Protein AF-A0A3M1ZH81-F1 (afdb_monomer)

Solvent-accessible surface area (backbone atoms only — not comparable to full-atom values): 7418 Å² total; per-residue (Å²): 138,77,89,79,90,88,78,87,80,72,92,68,81,81,67,82,82,74,81,78,88,64,97,73,86,84,63,85,96,49,93,71,56,73,59,58,58,52,52,49,51,51,49,52,55,47,52,53,44,53,57,49,54,78,46,16,82,82,48,45,71,61,28,56,53,52,49,52,51,52,54,51,49,49,53,49,49,42,48,52,63,72,33,48,66,82,80,52,68,72,67,56,58,52,66,55,46,51,61,50,50,51,52,52,52,52,51,53,47,59,72,66,47,76,82,85,123

Secondary structure (DSSP, 8-state):
--------------------------SSSS---HHHHHHHHHHHHHHHHHHHHHTHHHHTHHHHHHHHHHHHHHHHHIIIIIS-TTTS-THHHHHHHHHHHHHHHHHHHHHHS----

Radius of gyration: 27.77 Å; Cα contacts (8 Å, |Δi|>4): 42; chains: 1; bounding box: 83×19×86 Å

Mean predicted aligned error: 15.86 Å

pLDDT: mean 70.63, std 16.67, range [42.88, 93.69]

Structure (mmCIF, N/CA/C/O backbone):
data_AF-A0A3M1ZH81-F1
#
_entry.id   AF-A0A3M1ZH81-F1
#
loop_
_atom_site.group_PDB
_atom_site.id
_atom_site.type_symbol
_atom_site.label_atom_id
_atom_site.label_alt_id
_atom_site.label_comp_id
_atom_site.label_asym_id
_atom_site.label_entity_id
_atom_site.label_seq_id
_atom_site.pdbx_PDB_ins_code
_atom_site.Cartn_x
_atom_site.Cartn_y
_atom_site.Cartn_z
_atom_site.occupancy
_atom_site.B_iso_or_equiv
_atom_site.auth_seq_id
_atom_site.auth_comp_id
_atom_site.auth_asym_id
_atom_site.auth_atom_id
_atom_site.pdbx_PDB_model_num
ATOM 1 N N . MET A 1 1 ? -49.753 1.059 63.700 1.00 51.84 1 MET A N 1
ATOM 2 C CA . MET A 1 1 ? -50.471 -0.142 63.224 1.00 51.84 1 MET A CA 1
ATOM 3 C C . MET A 1 1 ? -51.775 0.376 62.648 1.00 51.84 1 MET A C 1
ATOM 5 O O . MET A 1 1 ? -52.641 0.741 63.420 1.00 51.84 1 MET A O 1
ATOM 9 N N . THR A 1 2 ? -51.875 0.691 61.367 1.00 43.56 2 THR A N 1
ATOM 10 C CA . THR A 1 2 ? -51.730 -0.228 60.233 1.00 43.56 2 THR A CA 1
ATOM 11 C C . THR A 1 2 ? -51.242 0.532 59.000 1.00 43.56 2 THR A C 1
ATOM 13 O O . THR A 1 2 ? -51.972 1.328 58.415 1.00 43.56 2 THR A O 1
ATOM 16 N N . GLU A 1 3 ? -49.992 0.277 58.626 1.00 53.97 3 GLU A N 1
ATOM 17 C CA . GLU A 1 3 ? -49.645 0.151 57.213 1.00 53.97 3 GLU A CA 1
ATOM 18 C C . GLU A 1 3 ? -50.468 -1.018 56.668 1.00 53.97 3 GLU A C 1
ATOM 20 O O . GLU A 1 3 ? -50.636 -1.990 57.397 1.00 53.97 3 GLU A O 1
ATOM 25 N N . GLU A 1 4 ? -51.051 -0.872 55.479 1.00 51.91 4 GLU A N 1
ATOM 26 C CA . GLU A 1 4 ? -51.169 -1.897 54.431 1.00 51.91 4 GLU A CA 1
ATOM 27 C C . GLU A 1 4 ? -52.181 -1.432 53.370 1.00 51.91 4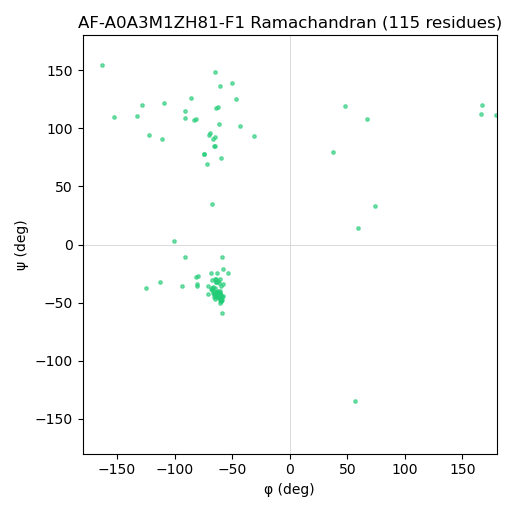 GLU A C 1
ATOM 29 O O . GLU A 1 4 ? -53.367 -1.233 53.624 1.00 51.91 4 GLU A O 1
ATOM 34 N N . THR A 1 5 ? -51.649 -1.326 52.150 1.00 54.50 5 THR A N 1
ATOM 35 C CA . THR A 1 5 ? -52.272 -1.747 50.889 1.00 54.50 5 THR A CA 1
ATOM 36 C C . THR A 1 5 ? -53.503 -1.004 50.382 1.00 54.50 5 THR A C 1
ATOM 38 O O . THR A 1 5 ? -54.610 -1.214 50.860 1.00 54.50 5 THR A O 1
ATOM 41 N N . GLN A 1 6 ? -53.292 -0.227 49.312 1.00 48.56 6 GLN A N 1
ATOM 42 C CA . GLN A 1 6 ? -53.902 -0.369 47.972 1.00 48.56 6 GLN A CA 1
ATOM 43 C C . GLN A 1 6 ? -53.606 0.958 47.244 1.00 48.56 6 GLN A C 1
ATOM 45 O O . GLN A 1 6 ? -54.062 2.011 47.664 1.00 48.56 6 GLN A O 1
ATOM 50 N N . ASN A 1 7 ? -52.781 1.028 46.202 1.00 45.31 7 ASN A N 1
ATOM 51 C CA . ASN A 1 7 ? -53.199 0.650 44.861 1.00 45.31 7 ASN A CA 1
ATOM 52 C C . ASN A 1 7 ? -52.015 0.872 43.897 1.00 45.31 7 ASN A C 1
ATOM 54 O O . ASN A 1 7 ? -51.607 2.006 43.668 1.00 45.31 7 ASN A O 1
ATOM 58 N N . THR A 1 8 ? -51.469 -0.229 43.384 1.00 52.44 8 THR A N 1
ATOM 59 C CA . THR A 1 8 ? -51.035 -0.414 41.991 1.00 52.44 8 THR A CA 1
ATOM 60 C C . THR A 1 8 ? -50.383 0.793 41.315 1.00 52.44 8 THR A C 1
ATOM 62 O O . THR A 1 8 ? -51.000 1.459 40.488 1.00 52.44 8 THR A O 1
ATOM 65 N N . GLN A 1 9 ? -49.104 1.028 41.608 1.00 50.47 9 GLN A N 1
ATOM 66 C CA . GLN A 1 9 ? -48.244 1.658 40.617 1.00 50.47 9 GLN A CA 1
ATOM 67 C C . GLN A 1 9 ? -47.597 0.541 39.812 1.00 50.47 9 GLN A C 1
ATOM 69 O O . GLN A 1 9 ? -46.900 -0.328 40.337 1.00 50.47 9 GLN A O 1
ATOM 74 N N . GLU A 1 10 ? -47.983 0.540 38.549 1.00 45.97 10 GLU A N 1
ATOM 75 C CA . GLU A 1 10 ? -47.693 -0.449 37.542 1.00 45.97 10 GLU A CA 1
ATOM 76 C C . GLU A 1 10 ? -46.203 -0.768 37.474 1.00 45.97 10 GLU A C 1
ATOM 78 O O . GLU A 1 10 ? -45.331 0.099 37.543 1.00 45.97 10 GLU A O 1
ATOM 83 N N . HIS A 1 11 ? -45.961 -2.062 37.312 1.00 50.44 11 HIS A N 1
ATOM 84 C CA . HIS A 1 11 ? -44.860 -2.632 36.565 1.00 50.44 11 HIS A CA 1
ATOM 85 C C . HIS A 1 11 ? -44.457 -1.715 35.399 1.00 50.44 11 HIS A C 1
ATOM 87 O O . HIS A 1 11 ? -45.025 -1.769 34.314 1.00 50.44 11 HIS A O 1
ATOM 93 N N . SER A 1 12 ? -43.484 -0.845 35.642 1.00 46.94 12 SER A N 1
ATOM 94 C CA . SER A 1 12 ? -42.744 -0.170 34.593 1.00 46.94 12 SER A CA 1
ATOM 95 C C . SER A 1 12 ? -41.353 -0.761 34.658 1.00 46.94 12 SER A C 1
ATOM 97 O O . SER A 1 12 ? -40.500 -0.341 35.442 1.00 46.94 12 SER A O 1
ATOM 99 N N . GLU A 1 13 ? -41.177 -1.832 33.885 1.00 45.91 13 GLU A N 1
ATOM 100 C CA . GLU A 1 13 ? -39.879 -2.210 33.354 1.00 45.91 13 GLU A CA 1
ATOM 101 C C . GLU A 1 13 ? -39.207 -0.934 32.857 1.00 45.91 13 GLU A C 1
ATOM 103 O O . GLU A 1 13 ? -39.528 -0.409 31.789 1.00 45.91 13 GLU A O 1
ATOM 108 N N . HIS A 1 14 ? -38.265 -0.411 33.638 1.00 47.38 14 HIS A N 1
ATOM 109 C CA . HIS A 1 14 ? -37.345 0.579 33.118 1.00 47.38 14 HIS A CA 1
ATOM 110 C C . HIS A 1 14 ? -36.362 -0.181 32.229 1.00 47.38 14 HIS A C 1
ATOM 112 O O . HIS A 1 14 ? -35.254 -0.540 32.622 1.00 47.38 14 HIS A O 1
ATOM 118 N N . THR A 1 15 ? -36.850 -0.489 31.030 1.00 48.00 15 THR A N 1
ATOM 119 C CA . THR A 1 15 ? -36.080 -0.952 29.886 1.00 48.00 15 THR A CA 1
ATOM 120 C C . THR A 1 15 ? -34.870 -0.028 29.766 1.00 48.00 15 THR A C 1
ATOM 122 O O . THR A 1 15 ? -35.049 1.196 29.723 1.00 48.00 15 THR A O 1
ATOM 125 N N . PRO A 1 16 ? -33.634 -0.550 29.741 1.00 45.69 16 PRO A N 1
ATOM 126 C CA . PRO A 1 16 ? -32.497 0.270 29.394 1.00 45.69 16 PRO A CA 1
ATOM 127 C C . PRO A 1 16 ? -32.652 0.588 27.907 1.00 45.69 16 PRO A C 1
ATOM 129 O O . PRO A 1 16 ? -32.302 -0.208 27.043 1.00 45.69 16 PRO A O 1
ATOM 132 N N . ALA A 1 17 ? -33.233 1.747 27.601 1.00 45.00 17 ALA A N 1
ATOM 133 C CA . ALA A 1 17 ? -33.200 2.325 26.268 1.00 45.00 17 ALA A CA 1
ATOM 134 C C . ALA A 1 17 ? -31.772 2.826 26.005 1.00 45.00 17 ALA A C 1
ATOM 136 O O . ALA A 1 17 ? -31.498 4.026 25.974 1.00 45.00 17 ALA A O 1
ATOM 137 N N . HIS A 1 18 ? -30.840 1.884 25.860 1.00 48.84 18 HIS A N 1
ATOM 138 C CA . HIS A 1 18 ? -29.590 2.128 25.167 1.00 48.84 18 HIS A CA 1
ATOM 139 C C . HIS A 1 18 ? -29.944 2.286 23.689 1.00 48.84 18 HIS A C 1
ATOM 141 O O . HIS A 1 18 ? -30.128 1.318 22.960 1.00 48.84 18 HIS A O 1
ATOM 147 N N . GLY A 1 19 ? -30.125 3.540 23.273 1.00 42.88 19 GLY A N 1
ATOM 148 C CA . GLY A 1 19 ? -30.171 3.923 21.869 1.00 42.88 19 GLY A CA 1
ATOM 149 C C . GLY A 1 19 ? -28.806 3.677 21.238 1.00 42.88 19 GLY A C 1
ATOM 150 O O . GLY A 1 19 ? -27.971 4.578 21.180 1.00 42.88 19 GLY A O 1
ATOM 151 N N . GLU A 1 20 ? -28.585 2.440 20.807 1.00 44.19 20 GLU A N 1
ATOM 152 C CA . GLU A 1 20 ? -27.511 2.033 19.908 1.00 44.19 20 GLU A CA 1
ATOM 153 C C . GLU A 1 20 ? -27.753 2.666 18.535 1.00 44.19 20 GLU A C 1
ATOM 155 O O . GLU A 1 20 ? -28.458 2.140 17.675 1.00 44.19 20 GLU A O 1
ATOM 160 N N . HIS A 1 21 ? -27.184 3.853 18.341 1.00 50.78 21 HIS A N 1
ATOM 161 C CA . HIS A 1 21 ? -26.972 4.430 17.020 1.00 50.78 21 HIS A CA 1
ATOM 162 C C . HIS A 1 21 ? -25.809 3.695 16.350 1.00 50.78 21 HIS A C 1
ATOM 164 O O . HIS A 1 21 ? -24.685 4.193 16.313 1.00 50.78 21 HIS A O 1
ATOM 170 N N . ASN A 1 22 ? -26.088 2.500 15.836 1.00 47.03 22 ASN A N 1
ATOM 171 C CA . ASN A 1 22 ? -25.130 1.728 15.061 1.00 47.03 22 ASN A CA 1
ATOM 172 C C . ASN A 1 22 ? -25.606 1.728 13.608 1.00 47.03 22 ASN A C 1
ATOM 174 O O . ASN A 1 22 ? -26.729 1.326 13.306 1.00 47.03 22 ASN A O 1
ATOM 178 N N . ASP A 1 23 ? -24.747 2.228 12.728 1.00 50.69 23 ASP A N 1
ATOM 179 C CA . ASP A 1 23 ? -24.906 2.329 11.281 1.00 50.69 23 ASP A CA 1
ATOM 180 C C . ASP A 1 23 ? -25.116 0.947 10.617 1.00 50.69 23 ASP A C 1
ATOM 182 O O . ASP A 1 23 ? -24.210 0.397 9.989 1.00 50.69 23 ASP A O 1
ATOM 186 N N . GLU A 1 24 ? -26.302 0.354 10.762 1.00 48.00 24 GLU A N 1
ATOM 187 C CA . GLU A 1 24 ? -26.580 -1.026 10.355 1.00 48.00 24 GLU A CA 1
ATOM 188 C C . GLU A 1 24 ? -27.732 -1.080 9.339 1.00 48.00 24 GLU A C 1
ATOM 190 O O . GLU A 1 24 ? -28.917 -1.096 9.675 1.00 48.00 24 GLU A O 1
ATOM 195 N N . LEU A 1 25 ? -27.382 -1.076 8.047 1.00 54.44 25 LEU A N 1
ATOM 196 C CA . LEU A 1 25 ? -28.345 -1.259 6.962 1.00 54.44 25 LEU A CA 1
ATOM 197 C C . LEU A 1 25 ? -28.599 -2.759 6.761 1.00 54.44 25 LEU A C 1
ATOM 199 O O . LEU A 1 25 ? -27.757 -3.497 6.250 1.00 54.44 25 LEU A O 1
ATOM 203 N N . THR A 1 26 ? -29.779 -3.202 7.175 1.00 43.62 26 THR A N 1
ATOM 204 C CA . THR A 1 26 ? -30.224 -4.595 7.141 1.00 43.62 26 THR A CA 1
ATOM 205 C C . THR A 1 26 ? -30.736 -4.983 5.753 1.00 43.62 26 THR A C 1
ATOM 207 O O . THR A 1 26 ? -31.827 -4.605 5.333 1.00 43.62 26 THR A O 1
ATOM 210 N N . LEU A 1 27 ? -29.967 -5.805 5.038 1.00 55.44 27 LEU A N 1
ATOM 211 C CA . LEU A 1 27 ? -30.443 -6.543 3.868 1.00 55.44 27 LEU A CA 1
ATOM 212 C C . LEU A 1 27 ? -30.071 -8.022 4.066 1.00 55.44 27 LEU A C 1
ATOM 214 O O . LEU A 1 27 ? -28.897 -8.342 4.203 1.00 55.44 27 LEU A O 1
ATOM 218 N N . PHE A 1 28 ? -31.075 -8.908 4.091 1.00 49.38 28 PHE A N 1
ATOM 219 C CA . PHE A 1 28 ? -30.959 -10.376 4.237 1.00 49.38 28 PHE A CA 1
ATOM 220 C C . PHE A 1 28 ? -30.603 -10.961 5.616 1.00 49.38 28 PHE A C 1
ATOM 222 O O . PHE A 1 28 ? -29.983 -12.016 5.673 1.00 49.38 28 PHE A O 1
ATOM 229 N N . GLY A 1 29 ? -31.017 -10.357 6.738 1.00 47.22 29 GLY A N 1
ATOM 230 C CA . GLY A 1 29 ? -30.950 -11.037 8.051 1.00 47.22 29 GLY A CA 1
ATOM 231 C C . GLY A 1 29 ? -29.544 -11.479 8.493 1.00 47.22 29 GLY A C 1
ATOM 232 O O . GLY A 1 29 ? -29.407 -12.272 9.419 1.00 47.22 29 GLY A O 1
ATOM 233 N N . GLN A 1 30 ? -28.510 -10.965 7.833 1.00 50.72 30 GLN A N 1
ATOM 234 C CA . GLN A 1 30 ? -27.113 -11.194 8.134 1.00 50.72 30 GLN A CA 1
ATOM 235 C C . GLN A 1 30 ? -26.456 -9.820 8.117 1.00 50.72 30 GLN A C 1
ATOM 237 O O . GLN A 1 30 ? -26.381 -9.161 7.080 1.00 50.72 30 GLN A O 1
ATOM 242 N N . THR A 1 31 ? -26.060 -9.358 9.296 1.00 43.31 31 THR A N 1
ATOM 243 C CA . THR A 1 31 ? -25.374 -8.089 9.511 1.00 43.31 31 THR A CA 1
ATOM 244 C C . THR A 1 31 ? -24.015 -8.158 8.824 1.00 43.31 31 THR A C 1
ATOM 246 O O . THR A 1 31 ? -23.045 -8.686 9.359 1.00 43.31 31 THR A O 1
ATOM 249 N N . MET A 1 32 ? -23.954 -7.711 7.569 1.00 48.22 32 MET A N 1
ATOM 250 C CA . MET A 1 32 ? -22.708 -7.701 6.810 1.00 48.22 32 MET A CA 1
ATOM 251 C C . MET A 1 32 ? -22.027 -6.353 7.036 1.00 48.22 32 MET A C 1
ATOM 253 O O . MET A 1 32 ? -22.518 -5.332 6.550 1.00 48.22 32 MET A O 1
ATOM 257 N N . PRO A 1 33 ? -20.915 -6.317 7.785 1.00 60.72 33 PRO A N 1
ATOM 258 C CA . PRO A 1 33 ? -20.255 -5.067 8.106 1.00 60.72 33 PRO A CA 1
ATOM 259 C C . PRO A 1 33 ? -19.705 -4.414 6.833 1.00 60.72 33 PRO A C 1
ATOM 261 O O . PRO A 1 33 ? -19.264 -5.092 5.904 1.00 60.72 33 PRO A O 1
ATOM 264 N N . ILE A 1 34 ? -19.666 -3.079 6.798 1.00 65.19 34 ILE A N 1
ATOM 265 C CA . ILE A 1 34 ? -19.156 -2.297 5.655 1.00 65.19 34 ILE A CA 1
ATOM 266 C C . ILE A 1 34 ? -17.726 -2.709 5.241 1.00 65.19 34 ILE A C 1
ATOM 268 O O . ILE A 1 34 ? -17.340 -2.602 4.077 1.00 65.19 34 ILE A O 1
ATOM 272 N N . TYR A 1 35 ? -16.968 -3.281 6.181 1.00 65.38 35 TYR A N 1
ATOM 273 C CA . TYR A 1 35 ? -15.643 -3.872 5.987 1.00 65.38 35 TYR A CA 1
ATOM 274 C C . TYR A 1 35 ? -15.628 -5.037 4.990 1.00 65.38 35 TYR A C 1
ATOM 276 O O . TYR A 1 35 ? -14.635 -5.218 4.285 1.00 65.38 35 TYR A O 1
ATOM 284 N N . THR A 1 36 ? -16.721 -5.792 4.862 1.00 71.56 36 THR A N 1
ATOM 285 C CA . THR A 1 36 ? -16.834 -6.882 3.885 1.00 71.56 36 THR A CA 1
ATOM 286 C C . THR A 1 36 ? -16.833 -6.346 2.454 1.00 71.56 36 THR A C 1
ATOM 288 O O . THR A 1 36 ? -16.178 -6.919 1.586 1.00 71.56 36 THR A O 1
ATOM 291 N N . TRP A 1 37 ? -17.478 -5.203 2.201 1.00 76.44 37 TRP A N 1
ATOM 292 C CA . TRP A 1 37 ? -17.448 -4.555 0.886 1.00 76.44 37 TRP A CA 1
ATOM 293 C C . TRP A 1 37 ? -16.067 -4.001 0.537 1.00 76.44 37 TRP A C 1
ATOM 295 O O . TRP A 1 37 ? -15.622 -4.126 -0.602 1.00 76.44 37 TRP A O 1
ATOM 305 N N . VAL A 1 38 ? -15.357 -3.448 1.521 1.00 80.56 38 VAL A N 1
ATOM 306 C CA . VAL A 1 38 ? -13.979 -2.956 1.355 1.00 80.56 38 VAL A CA 1
ATOM 307 C C . VAL A 1 38 ? -13.023 -4.112 1.064 1.00 80.56 38 VAL A C 1
ATOM 309 O O . VAL A 1 38 ? -12.175 -4.004 0.181 1.00 80.56 38 VAL A O 1
ATOM 312 N N . LEU A 1 39 ? -13.184 -5.239 1.760 1.00 81.75 39 LEU A N 1
ATOM 313 C CA . LEU A 1 39 ? -12.409 -6.453 1.522 1.00 81.75 39 LEU A CA 1
ATOM 314 C C . LEU A 1 39 ? -12.658 -7.017 0.117 1.00 81.75 39 LEU A C 1
ATOM 316 O O . LEU A 1 39 ? -11.706 -7.375 -0.576 1.00 81.75 39 LEU A O 1
ATOM 320 N N . ILE A 1 40 ? -13.912 -7.029 -0.344 1.00 85.00 40 ILE A N 1
ATOM 321 C CA . ILE A 1 40 ? -14.246 -7.412 -1.723 1.00 85.00 40 ILE A CA 1
ATOM 322 C C . ILE A 1 40 ? -13.609 -6.437 -2.722 1.00 85.00 40 ILE A C 1
ATOM 324 O O . ILE A 1 40 ? -12.990 -6.881 -3.687 1.00 85.00 40 ILE A O 1
ATOM 328 N N . ALA A 1 41 ? -13.688 -5.124 -2.483 1.00 86.38 41 ALA A N 1
ATOM 329 C CA . ALA A 1 41 ? -13.061 -4.119 -3.342 1.00 86.38 41 ALA A CA 1
ATOM 330 C C . ALA A 1 41 ? -11.533 -4.294 -3.417 1.00 86.38 41 ALA A C 1
ATOM 332 O O . ALA A 1 41 ? -10.964 -4.232 -4.506 1.00 86.38 41 ALA A O 1
ATOM 333 N N . LEU A 1 42 ? -10.869 -4.586 -2.292 1.00 86.94 42 LEU A N 1
ATOM 334 C CA . LEU A 1 42 ? -9.442 -4.929 -2.245 1.00 86.94 42 LEU A CA 1
ATOM 335 C C . LEU A 1 42 ? -9.134 -6.209 -3.023 1.00 86.94 42 LEU A C 1
ATOM 337 O O . LEU A 1 42 ? -8.145 -6.252 -3.756 1.00 86.94 42 LEU A O 1
ATOM 341 N N . GLY A 1 43 ? -9.985 -7.228 -2.903 1.00 88.69 43 GLY A N 1
ATOM 342 C CA . GLY A 1 43 ? -9.873 -8.467 -3.668 1.00 88.69 43 GLY A CA 1
ATOM 343 C C . GLY A 1 43 ? -9.954 -8.216 -5.173 1.00 88.69 43 GLY A C 1
ATOM 344 O O . GLY A 1 43 ? -9.069 -8.634 -5.918 1.00 88.69 43 GLY A O 1
ATOM 345 N N . VAL A 1 44 ? -10.953 -7.452 -5.622 1.00 91.81 44 VAL A N 1
ATOM 346 C CA . VAL A 1 44 ? -11.118 -7.073 -7.036 1.00 91.81 44 VAL A CA 1
ATOM 347 C C . VAL A 1 44 ? -9.939 -6.229 -7.522 1.00 91.81 44 VAL A C 1
ATOM 349 O O . VAL A 1 44 ? -9.382 -6.500 -8.584 1.00 91.81 44 VAL A O 1
ATOM 352 N N . LEU A 1 45 ? -9.498 -5.246 -6.734 1.00 90.50 45 LEU A N 1
ATOM 353 C CA . LEU A 1 45 ? -8.352 -4.400 -7.073 1.00 90.50 45 LEU A CA 1
ATOM 354 C C . LEU A 1 45 ? -7.047 -5.210 -7.158 1.00 90.50 45 LEU A C 1
ATOM 356 O O . LEU A 1 45 ? -6.162 -4.880 -7.947 1.00 90.50 45 LEU A O 1
ATOM 360 N N . THR A 1 46 ? -6.911 -6.269 -6.357 1.00 91.12 46 THR A N 1
ATOM 361 C CA . THR A 1 46 ? -5.784 -7.217 -6.423 1.00 91.12 46 THR A CA 1
ATOM 362 C C . THR A 1 46 ? -5.866 -8.086 -7.666 1.00 91.12 46 THR A C 1
ATOM 364 O O . THR A 1 46 ? -4.865 -8.257 -8.354 1.00 91.12 46 THR A O 1
ATOM 367 N N . LEU A 1 47 ? -7.057 -8.571 -8.011 1.00 92.69 47 LEU A N 1
ATOM 368 C CA . LEU A 1 47 ? -7.256 -9.351 -9.226 1.00 92.69 47 LEU A CA 1
ATOM 369 C C . LEU A 1 47 ? -6.871 -8.537 -10.470 1.00 92.69 47 LEU A C 1
ATOM 371 O O . LEU A 1 47 ? -6.098 -9.009 -11.300 1.00 92.69 47 LEU A O 1
ATOM 375 N N . ILE A 1 48 ? -7.339 -7.288 -10.559 1.00 89.56 48 ILE A N 1
ATOM 376 C CA . ILE A 1 48 ? -6.988 -6.368 -11.652 1.00 89.56 48 ILE A CA 1
ATOM 377 C C . ILE A 1 48 ? -5.474 -6.123 -11.696 1.00 89.56 48 ILE A C 1
ATOM 379 O O . ILE A 1 48 ? -4.885 -6.160 -12.774 1.00 89.56 48 ILE A O 1
ATOM 383 N N . GLU A 1 49 ? -4.833 -5.913 -10.542 1.00 90.00 49 GLU A N 1
ATOM 384 C CA . GLU A 1 49 ? -3.379 -5.733 -10.470 1.00 90.00 49 GLU A CA 1
ATOM 385 C C . GLU A 1 49 ? -2.627 -6.941 -11.025 1.00 90.00 49 GLU A C 1
ATOM 387 O O . GLU A 1 49 ? -1.743 -6.757 -11.852 1.00 90.00 49 GLU A O 1
ATOM 392 N N . VAL A 1 50 ? -2.995 -8.164 -10.634 1.00 90.12 50 VAL A N 1
ATOM 393 C CA . VAL A 1 50 ? -2.345 -9.390 -11.126 1.00 90.12 50 VAL A CA 1
ATOM 394 C C . VAL A 1 50 ? -2.513 -9.534 -12.638 1.00 90.12 50 VAL A C 1
ATOM 396 O O . VAL A 1 50 ? -1.563 -9.901 -13.331 1.00 90.12 50 VAL A O 1
ATOM 399 N N . LEU A 1 51 ? -3.692 -9.204 -13.176 1.00 88.56 51 LEU A N 1
ATOM 400 C CA . LEU A 1 51 ? -3.925 -9.220 -14.622 1.00 88.56 51 LEU A CA 1
ATOM 401 C C . LEU A 1 51 ? -3.022 -8.215 -15.349 1.00 88.56 51 LEU A C 1
ATOM 403 O O . LEU A 1 51 ? -2.424 -8.561 -16.367 1.00 88.56 51 LEU A O 1
ATOM 407 N N . ILE A 1 52 ? -2.893 -6.993 -14.830 1.00 85.00 52 ILE A N 1
ATOM 408 C CA . ILE A 1 52 ? -1.998 -5.976 -15.402 1.00 85.00 52 ILE A CA 1
ATOM 409 C C . ILE A 1 52 ? -0.534 -6.399 -15.231 1.00 85.00 52 ILE A C 1
ATOM 411 O O . ILE A 1 52 ? 0.260 -6.238 -16.153 1.00 85.00 52 ILE A O 1
ATOM 415 N N . GLY A 1 53 ? -0.188 -6.991 -14.089 1.00 85.44 53 GLY A N 1
ATOM 416 C CA . GLY A 1 53 ? 1.155 -7.442 -13.742 1.00 85.44 53 GLY A CA 1
ATOM 417 C C . GLY A 1 53 ? 1.664 -8.532 -14.669 1.00 85.44 53 GLY A C 1
ATOM 418 O O . GLY A 1 53 ? 2.767 -8.410 -15.199 1.00 85.44 53 GLY A O 1
ATOM 419 N N . ASN A 1 54 ? 0.822 -9.520 -14.971 1.00 84.00 54 ASN A N 1
ATOM 420 C CA . ASN A 1 54 ? 1.140 -10.573 -15.938 1.00 84.00 54 ASN A CA 1
ATOM 421 C C . ASN A 1 54 ? 1.349 -10.039 -17.362 1.00 84.00 54 ASN A C 1
ATOM 423 O O . ASN A 1 54 ? 2.049 -10.665 -18.148 1.00 84.00 54 ASN A O 1
ATOM 427 N N . ASN A 1 55 ? 0.767 -8.885 -17.697 1.00 81.25 55 ASN A N 1
ATOM 428 C CA . ASN A 1 55 ? 0.961 -8.228 -18.990 1.00 81.25 55 ASN A CA 1
ATOM 429 C C . ASN A 1 55 ? 1.976 -7.069 -18.923 1.00 81.25 55 ASN A C 1
ATOM 431 O O . ASN A 1 55 ? 2.198 -6.385 -19.926 1.00 81.25 55 ASN A O 1
ATOM 435 N N . SER A 1 56 ? 2.606 -6.826 -17.765 1.00 75.81 56 SER A N 1
ATOM 436 C CA . SER A 1 56 ? 3.463 -5.651 -17.557 1.00 75.81 56 SER A CA 1
ATOM 437 C C . SER A 1 56 ? 4.736 -5.688 -18.402 1.00 75.81 56 SER A C 1
ATOM 439 O O . SER A 1 56 ? 5.169 -4.638 -18.872 1.00 75.81 56 SER A O 1
ATOM 441 N N . GLU A 1 57 ? 5.266 -6.878 -18.709 1.00 71.62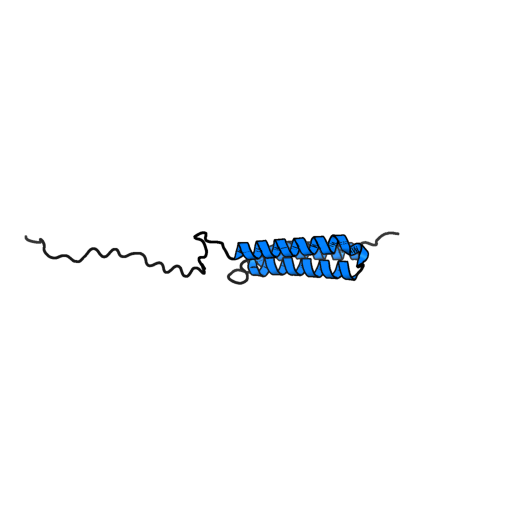 57 GLU A N 1
ATOM 442 C CA . GLU A 1 57 ? 6.425 -7.042 -19.600 1.00 71.62 57 GLU A CA 1
ATOM 443 C C . GLU A 1 57 ? 6.152 -6.513 -21.016 1.00 71.62 57 GLU A C 1
ATOM 445 O O . GLU A 1 57 ? 7.039 -5.955 -21.656 1.00 71.62 57 GLU A O 1
ATOM 450 N N . THR A 1 58 ? 4.905 -6.617 -21.487 1.00 71.81 58 THR A N 1
ATOM 451 C CA . THR A 1 58 ? 4.490 -6.100 -22.804 1.00 71.81 58 THR A CA 1
ATOM 452 C C . THR A 1 58 ? 4.235 -4.587 -22.775 1.00 71.81 58 THR A C 1
ATOM 454 O O . THR A 1 58 ? 4.383 -3.907 -23.787 1.00 71.81 58 THR A O 1
ATOM 457 N N . LEU A 1 59 ? 3.869 -4.041 -21.611 1.00 69.75 59 LEU A N 1
ATOM 458 C CA . LEU A 1 59 ? 3.529 -2.626 -21.408 1.00 69.75 59 LEU A CA 1
ATOM 459 C C . LEU A 1 59 ? 4.743 -1.760 -21.016 1.00 69.75 59 LEU A C 1
ATOM 461 O O . LEU A 1 59 ? 4.648 -0.529 -21.002 1.00 69.75 59 LEU A O 1
ATOM 465 N N . GLY A 1 60 ? 5.880 -2.383 -20.690 1.00 78.75 60 GLY A N 1
ATOM 466 C CA . GLY A 1 60 ? 7.110 -1.701 -20.298 1.00 78.75 60 GLY A CA 1
ATOM 467 C C . GLY A 1 60 ? 6.908 -0.773 -19.094 1.00 78.75 60 GLY A C 1
ATOM 468 O O . GLY A 1 60 ? 6.251 -1.121 -18.114 1.00 78.75 60 GLY A O 1
ATOM 469 N N . VAL A 1 61 ? 7.449 0.447 -19.176 1.00 78.69 61 VAL A N 1
ATOM 470 C CA . VAL A 1 61 ? 7.405 1.442 -18.084 1.00 78.69 61 VAL A CA 1
ATOM 471 C C . VAL A 1 61 ? 5.971 1.784 -17.659 1.00 78.69 61 VAL A C 1
ATOM 473 O O . VAL A 1 61 ? 5.718 1.994 -16.473 1.00 78.69 61 VAL A O 1
ATOM 476 N N . PHE A 1 62 ? 5.016 1.795 -18.593 1.00 79.06 62 PHE A N 1
ATOM 477 C CA . PHE A 1 62 ? 3.615 2.088 -18.279 1.00 79.06 62 PHE A CA 1
ATOM 478 C C . PHE A 1 62 ? 2.981 1.008 -17.397 1.00 79.06 62 PHE A C 1
ATOM 480 O O . PHE A 1 62 ? 2.224 1.341 -16.486 1.00 79.06 62 PHE A O 1
ATOM 487 N N . GLY A 1 63 ? 3.343 -0.263 -17.608 1.00 82.31 63 GLY A N 1
ATOM 488 C CA . GLY A 1 63 ? 2.907 -1.369 -16.754 1.00 82.31 63 GLY A CA 1
ATOM 489 C C . GLY A 1 63 ? 3.383 -1.176 -15.316 1.00 82.31 63 GLY A C 1
ATOM 490 O O . GLY A 1 63 ? 2.573 -1.178 -14.390 1.00 82.31 63 GLY A O 1
ATOM 491 N N . SER A 1 64 ? 4.677 -0.905 -15.134 1.00 82.44 64 SER A N 1
ATOM 492 C CA . SER A 1 64 ? 5.277 -0.694 -13.810 1.00 82.44 64 SER A CA 1
ATOM 493 C C . SER A 1 64 ? 4.669 0.494 -13.059 1.00 82.44 64 SER A C 1
ATOM 495 O O . SER A 1 64 ? 4.390 0.392 -11.863 1.00 82.44 64 SER A O 1
ATOM 497 N N . VAL A 1 65 ? 4.414 1.611 -13.749 1.00 86.44 65 VAL A N 1
ATOM 498 C CA . VAL A 1 65 ? 3.788 2.794 -13.134 1.00 86.44 65 VAL A CA 1
ATOM 499 C C . VAL A 1 65 ? 2.348 2.495 -12.709 1.00 86.44 65 VAL A C 1
ATOM 501 O O . VAL A 1 65 ? 1.961 2.850 -11.595 1.00 86.44 65 VAL A O 1
ATOM 504 N N . SER A 1 66 ? 1.561 1.803 -13.538 1.00 84.38 66 SER A N 1
ATOM 505 C CA . SER A 1 66 ? 0.195 1.413 -13.168 1.00 84.38 66 SER A CA 1
ATOM 506 C C . SER A 1 66 ? 0.159 0.486 -11.952 1.00 84.38 66 SER A C 1
ATOM 508 O O . SER A 1 66 ? -0.670 0.697 -11.067 1.00 84.38 66 SER A O 1
ATOM 510 N N . LEU A 1 67 ? 1.066 -0.490 -11.860 1.00 86.06 67 LEU A N 1
ATOM 511 C CA . LEU A 1 67 ? 1.155 -1.374 -10.690 1.00 86.06 67 LEU A CA 1
ATOM 512 C C . LEU A 1 67 ? 1.501 -0.602 -9.415 1.00 86.06 67 LEU A C 1
ATOM 514 O O . LEU A 1 67 ? 0.878 -0.822 -8.378 1.00 86.06 67 LEU A O 1
ATOM 518 N N . LEU A 1 68 ? 2.429 0.355 -9.501 1.00 86.94 68 LEU A N 1
ATOM 519 C CA . LEU A 1 68 ? 2.787 1.205 -8.367 1.00 86.94 68 LEU A CA 1
ATOM 520 C C . LEU A 1 68 ? 1.587 2.028 -7.874 1.00 86.94 68 LEU A C 1
ATOM 522 O O . LEU A 1 68 ? 1.334 2.102 -6.671 1.00 86.94 68 LEU A O 1
ATOM 526 N N . VAL A 1 69 ? 0.813 2.608 -8.796 1.00 88.56 69 VAL A N 1
ATOM 527 C CA . VAL A 1 69 ? -0.406 3.359 -8.457 1.00 88.56 69 VAL A CA 1
ATOM 528 C C . VAL A 1 69 ? -1.455 2.447 -7.813 1.00 88.56 69 VAL A C 1
ATOM 530 O O . VAL A 1 69 ? -2.057 2.828 -6.808 1.00 88.56 69 VAL A O 1
ATOM 533 N N . LEU A 1 70 ? -1.658 1.235 -8.340 1.00 87.88 70 LEU A N 1
ATOM 534 C CA . LEU A 1 70 ? -2.606 0.266 -7.777 1.00 87.88 70 LEU A CA 1
ATOM 535 C C . LEU A 1 70 ? -2.195 -0.206 -6.374 1.00 87.88 70 LEU A C 1
ATOM 537 O O . LEU A 1 70 ? -3.069 -0.361 -5.516 1.00 87.88 70 LEU A O 1
ATOM 541 N N . ALA A 1 71 ? -0.897 -0.379 -6.118 1.00 86.31 71 ALA A N 1
ATOM 542 C CA . ALA A 1 71 ? -0.373 -0.713 -4.796 1.00 86.31 71 ALA A CA 1
ATOM 543 C C . ALA A 1 71 ? -0.626 0.420 -3.784 1.00 86.31 71 ALA A C 1
ATOM 545 O O . ALA A 1 71 ? -1.122 0.174 -2.680 1.00 86.31 71 ALA A O 1
ATOM 546 N N . PHE A 1 72 ? -0.382 1.676 -4.178 1.00 86.75 72 PHE A N 1
ATOM 547 C CA . PHE A 1 72 ? -0.698 2.846 -3.349 1.00 86.75 72 PHE A CA 1
ATOM 548 C C . PHE A 1 72 ? -2.202 2.999 -3.097 1.00 86.75 72 PHE A C 1
ATOM 550 O O . PHE A 1 72 ? -2.608 3.298 -1.974 1.00 86.75 72 PHE A O 1
ATOM 557 N N . ALA A 1 73 ? -3.040 2.755 -4.107 1.00 86.81 73 ALA A N 1
ATOM 558 C CA . ALA A 1 73 ? -4.492 2.808 -3.962 1.00 86.81 73 ALA A CA 1
ATOM 559 C C . ALA A 1 73 ? -5.002 1.768 -2.952 1.00 86.81 73 ALA A C 1
ATOM 561 O O . ALA A 1 73 ? -5.830 2.099 -2.103 1.00 86.81 73 ALA A O 1
ATOM 562 N N . LYS A 1 74 ? -4.471 0.536 -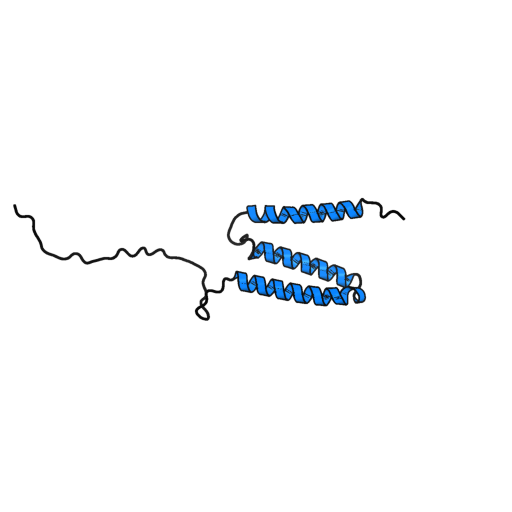2.981 1.00 86.06 74 LYS A N 1
ATOM 563 C CA . LYS A 1 74 ? -4.776 -0.490 -1.969 1.00 86.06 74 LYS A CA 1
ATOM 564 C C . LYS A 1 74 ? -4.363 -0.039 -0.576 1.00 86.06 74 LYS A C 1
ATOM 566 O O . LYS A 1 74 ? -5.165 -0.133 0.349 1.00 86.06 74 LYS A O 1
ATOM 571 N N . ALA A 1 75 ? -3.145 0.482 -0.435 1.00 83.31 75 ALA A N 1
ATOM 572 C CA . ALA A 1 75 ? -2.656 0.988 0.842 1.00 83.31 75 ALA A CA 1
ATOM 573 C C . ALA A 1 75 ? -3.566 2.102 1.388 1.00 83.31 75 ALA A C 1
ATOM 575 O O . ALA A 1 75 ? -3.962 2.052 2.550 1.00 83.31 75 ALA A O 1
ATOM 576 N N . ALA A 1 76 ? -3.982 3.052 0.543 1.00 80.19 76 ALA A N 1
ATOM 577 C CA . ALA A 1 76 ? -4.911 4.113 0.926 1.00 80.19 76 ALA A CA 1
ATOM 578 C C . ALA A 1 76 ? -6.289 3.567 1.332 1.00 80.19 76 ALA A C 1
ATOM 580 O O . ALA A 1 76 ? -6.845 3.999 2.340 1.00 80.19 76 ALA A O 1
ATOM 581 N N . LEU A 1 77 ? -6.827 2.589 0.596 1.00 78.44 77 LEU A N 1
ATOM 582 C CA . LEU A 1 77 ? -8.116 1.974 0.917 1.00 78.44 77 LEU A CA 1
ATOM 583 C C . LEU A 1 77 ? -8.065 1.233 2.264 1.00 78.44 77 LEU A C 1
ATOM 585 O O . LEU A 1 77 ? -8.976 1.377 3.077 1.00 78.44 77 LEU A O 1
ATOM 589 N N . VAL A 1 78 ? -6.976 0.507 2.539 1.00 78.81 78 VAL A N 1
ATOM 590 C CA . VAL A 1 78 ? -6.744 -0.152 3.834 1.00 78.81 78 VAL A CA 1
ATOM 591 C C . VAL A 1 78 ? -6.642 0.879 4.965 1.00 78.81 78 VAL A C 1
ATOM 593 O O . VAL A 1 78 ? -7.279 0.696 5.999 1.00 78.81 78 VAL A O 1
ATOM 596 N N . VAL A 1 79 ? -5.909 1.983 4.773 1.00 72.81 79 VAL A N 1
ATOM 597 C CA . VAL A 1 79 ? -5.772 3.058 5.781 1.00 72.81 79 VAL A CA 1
ATOM 598 C C . VAL A 1 79 ? -7.102 3.741 6.080 1.00 72.81 79 VAL A C 1
ATOM 600 O O . VAL A 1 79 ? -7.374 4.058 7.231 1.00 72.81 79 VAL A O 1
ATOM 603 N N . LEU A 1 80 ? -7.896 4.033 5.051 1.00 71.38 80 LEU A N 1
ATOM 604 C CA . LEU A 1 80 ? -9.108 4.838 5.196 1.00 71.38 80 LEU A CA 1
ATOM 605 C C . LEU A 1 80 ? -10.294 4.030 5.723 1.00 71.38 80 LEU A C 1
ATOM 607 O O . LEU A 1 80 ? -11.119 4.576 6.455 1.00 71.38 80 LEU A O 1
ATOM 611 N N . PHE A 1 81 ? -10.394 2.760 5.325 1.00 69.88 81 PHE A N 1
ATOM 612 C CA . PHE A 1 81 ? -11.557 1.928 5.620 1.00 69.88 81 PHE A CA 1
ATOM 613 C C . PHE A 1 81 ? -11.278 0.770 6.579 1.00 69.88 81 PHE A C 1
ATOM 615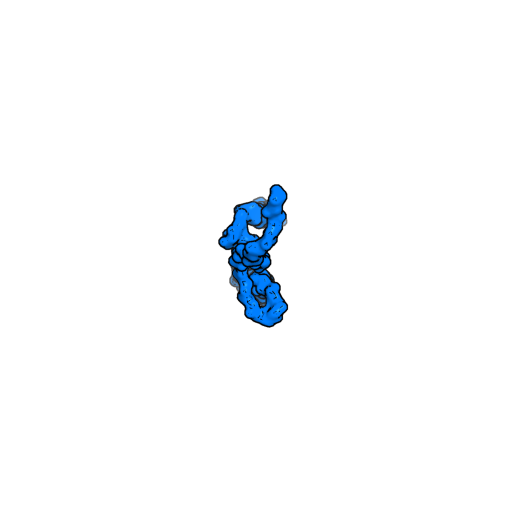 O O . PHE A 1 81 ? -12.184 0.389 7.309 1.00 69.88 81 PHE A O 1
ATOM 622 N N . TYR A 1 82 ? -10.081 0.177 6.574 1.00 64.75 82 TYR A N 1
ATOM 623 C CA . TYR A 1 82 ? -9.772 -0.978 7.432 1.00 64.75 82 TYR A CA 1
ATOM 624 C C . TYR A 1 82 ? -9.133 -0.548 8.754 1.00 64.75 82 TYR A C 1
ATOM 626 O O . TYR A 1 82 ? -9.415 -1.104 9.815 1.00 64.75 82 TYR A O 1
ATOM 634 N N . MET A 1 83 ? -8.308 0.494 8.701 1.00 65.75 83 MET A N 1
ATOM 635 C CA . MET A 1 83 ? -7.986 1.300 9.864 1.00 65.75 83 MET A CA 1
ATOM 636 C C . MET A 1 83 ? -9.075 2.352 9.985 1.00 65.75 83 MET A C 1
ATOM 638 O O . MET A 1 83 ? -9.391 3.045 9.029 1.00 65.75 83 MET A O 1
ATOM 642 N N . HIS A 1 84 ? -9.708 2.448 11.141 1.00 62.16 84 HIS A N 1
ATOM 643 C CA . HIS A 1 84 ? -10.847 3.327 11.385 1.00 62.16 84 HIS A CA 1
ATOM 644 C C . HIS A 1 84 ? -10.486 4.828 11.336 1.00 62.16 84 HIS A C 1
ATOM 646 O O . HIS A 1 84 ? -11.080 5.602 12.068 1.00 62.16 84 HIS A O 1
ATOM 652 N N . LEU A 1 85 ? -9.564 5.310 10.492 1.00 57.81 85 LEU A N 1
ATOM 653 C CA . LEU A 1 85 ? -9.170 6.727 10.447 1.00 57.81 85 LEU A CA 1
ATOM 654 C C . LEU A 1 85 ? -10.344 7.682 10.166 1.00 57.81 85 LEU A C 1
ATOM 656 O O . LEU A 1 85 ? -10.260 8.860 10.502 1.00 57.81 85 LEU A O 1
ATOM 660 N N . ARG A 1 86 ? -11.440 7.182 9.578 1.00 53.69 86 ARG A N 1
ATOM 661 C CA . ARG A 1 86 ? -12.709 7.914 9.442 1.00 53.69 86 ARG A CA 1
ATOM 662 C C . ARG A 1 86 ? -13.432 8.149 10.786 1.00 53.69 86 ARG A C 1
ATOM 664 O O . ARG A 1 86 ? -14.200 9.099 10.872 1.00 53.69 86 ARG A O 1
ATOM 671 N N . THR A 1 87 ? -13.186 7.320 11.804 1.00 54.19 87 THR A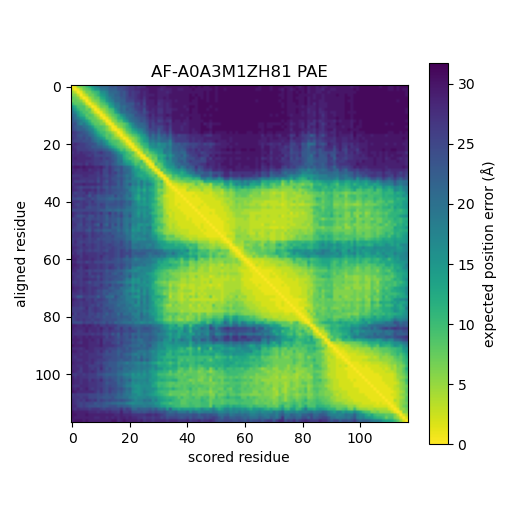 N 1
ATOM 672 C CA . THR A 1 87 ? -13.909 7.272 13.090 1.00 54.19 87 THR A CA 1
ATOM 673 C C . THR A 1 87 ? -13.018 7.423 14.340 1.00 54.19 87 THR A C 1
ATOM 675 O O . THR A 1 87 ? -13.462 8.103 15.255 1.00 54.19 87 THR A O 1
ATOM 678 N N . ASP A 1 88 ? -11.787 6.883 14.423 1.00 47.91 88 ASP A N 1
ATOM 679 C CA . ASP A 1 88 ? -10.897 7.077 15.591 1.00 47.91 88 ASP A CA 1
ATOM 680 C C . ASP A 1 88 ? -9.388 6.743 15.373 1.00 47.91 88 ASP A C 1
ATOM 682 O O . ASP A 1 88 ? -9.001 5.921 14.541 1.00 47.91 88 ASP A O 1
ATOM 686 N N . SER A 1 89 ? -8.571 7.410 16.203 1.00 57.06 89 SER A N 1
ATOM 687 C CA . SER A 1 89 ? -7.178 7.251 16.667 1.00 57.06 89 SER A CA 1
ATOM 688 C C . SER A 1 89 ? -6.007 6.986 15.701 1.00 57.06 89 SER A C 1
ATOM 690 O O . SER A 1 89 ? -5.815 5.926 15.108 1.00 57.06 89 SER A O 1
ATOM 692 N N . ARG A 1 90 ? -5.070 7.951 15.729 1.00 62.22 90 ARG A N 1
ATOM 693 C CA . ARG A 1 90 ? -3.794 8.047 14.984 1.00 62.22 90 ARG A CA 1
ATOM 694 C C . ARG A 1 90 ? -2.799 6.897 15.223 1.00 62.22 90 ARG A C 1
ATOM 696 O O . ARG A 1 90 ? -1.820 6.799 14.491 1.00 62.22 90 ARG A O 1
ATOM 703 N N . ILE A 1 91 ? -3.030 6.037 16.219 1.00 63.12 91 ILE A N 1
ATOM 704 C CA . ILE A 1 91 ? -2.178 4.877 16.546 1.00 63.12 91 ILE A CA 1
ATOM 705 C C . ILE A 1 91 ? -2.082 3.901 15.366 1.00 63.12 91 ILE A C 1
ATOM 707 O O . ILE A 1 91 ? -1.020 3.349 15.087 1.00 63.12 91 ILE A O 1
ATOM 711 N N . PHE A 1 92 ? -3.175 3.747 14.626 1.00 64.50 92 PHE A N 1
ATOM 712 C CA . PHE A 1 92 ? -3.241 2.873 13.465 1.00 64.50 92 PHE A CA 1
ATOM 713 C C . PHE A 1 92 ? -2.357 3.378 12.310 1.00 64.50 92 PHE A C 1
ATOM 715 O O . PHE A 1 92 ? -1.625 2.599 11.700 1.00 64.50 92 PHE A O 1
ATOM 722 N N . ALA A 1 93 ? -2.288 4.697 12.102 1.00 69.38 93 ALA A N 1
ATOM 723 C CA . ALA A 1 93 ? -1.373 5.292 11.129 1.00 69.38 93 ALA A CA 1
ATOM 724 C C . ALA A 1 93 ? 0.109 5.033 11.466 1.00 69.38 93 ALA A C 1
ATOM 726 O O . ALA A 1 93 ? 0.914 4.874 10.553 1.00 69.38 93 ALA A O 1
ATOM 727 N N . VAL A 1 94 ? 0.478 4.932 12.751 1.00 71.94 94 VAL A N 1
ATOM 728 C CA . VAL A 1 94 ? 1.862 4.632 13.175 1.00 71.94 94 VAL A CA 1
ATOM 729 C C . VAL A 1 94 ? 2.271 3.213 12.778 1.00 71.94 94 VAL A C 1
ATOM 731 O O . VAL A 1 94 ? 3.375 3.009 12.275 1.00 71.94 94 VAL A O 1
ATOM 734 N N . VAL A 1 95 ? 1.373 2.237 12.942 1.00 75.75 95 VAL A N 1
ATOM 735 C CA . VAL A 1 95 ? 1.629 0.842 12.544 1.00 75.75 95 VAL A CA 1
ATOM 736 C C . VAL A 1 95 ? 1.815 0.722 11.029 1.00 75.75 95 VAL A C 1
ATOM 738 O O . VAL A 1 95 ? 2.624 -0.087 10.589 1.00 75.75 95 VAL A O 1
ATOM 741 N N . LEU A 1 96 ? 1.136 1.556 10.234 1.00 73.44 96 LEU A N 1
ATOM 742 C CA . LEU A 1 96 ? 1.319 1.609 8.779 1.00 73.44 96 LEU A CA 1
ATOM 743 C C . LEU A 1 96 ? 2.539 2.435 8.344 1.00 73.44 96 LEU A C 1
ATOM 745 O O . LEU A 1 96 ? 3.151 2.153 7.313 1.00 73.44 96 LEU A O 1
ATOM 749 N N . LEU A 1 97 ? 2.942 3.420 9.145 1.00 78.50 97 LEU A N 1
ATOM 750 C CA . LEU A 1 97 ? 4.168 4.174 8.908 1.00 78.50 97 LEU A CA 1
ATOM 751 C C . LEU A 1 97 ? 5.408 3.274 9.025 1.00 78.50 97 LEU A C 1
ATOM 753 O O . LEU A 1 97 ? 6.388 3.501 8.323 1.00 78.50 97 LEU A O 1
ATOM 757 N N . LEU A 1 98 ? 5.353 2.225 9.852 1.00 84.06 98 LEU A N 1
ATOM 758 C CA . LEU A 1 98 ? 6.443 1.265 10.028 1.00 84.06 98 LEU A CA 1
ATOM 759 C C . LEU A 1 98 ? 6.845 0.554 8.710 1.00 84.06 98 LEU A C 1
ATOM 761 O O . LEU A 1 98 ? 7.996 0.716 8.299 1.00 84.06 98 LEU A O 1
ATOM 765 N N . PRO A 1 99 ? 5.959 -0.175 7.994 1.00 83.00 99 PRO A N 1
ATOM 766 C CA . PRO A 1 99 ? 6.304 -0.780 6.709 1.00 83.00 99 PRO A CA 1
ATOM 767 C C . PRO A 1 99 ? 6.604 0.265 5.626 1.00 83.00 99 PRO A C 1
ATOM 769 O O . PRO A 1 99 ? 7.432 -0.002 4.759 1.00 83.00 99 PRO A O 1
ATOM 772 N N . LEU A 1 100 ? 6.004 1.462 5.683 1.00 85.25 100 LEU A N 1
ATOM 773 C CA . LEU A 1 100 ? 6.322 2.549 4.749 1.00 85.25 100 LEU A CA 1
ATOM 774 C C . LEU A 1 100 ? 7.770 3.032 4.921 1.00 85.25 100 LEU A C 1
ATOM 776 O O . LEU A 1 100 ? 8.495 3.156 3.937 1.00 85.25 100 LEU A O 1
ATOM 780 N N . ILE A 1 101 ? 8.215 3.258 6.161 1.00 88.69 101 ILE A N 1
ATOM 781 C CA . ILE A 1 101 ? 9.602 3.637 6.460 1.00 88.69 101 ILE A CA 1
ATOM 782 C C . ILE A 1 101 ? 10.555 2.534 6.011 1.00 88.69 101 ILE A C 1
ATOM 784 O O . ILE A 1 101 ? 11.542 2.834 5.344 1.00 88.69 101 ILE A O 1
ATOM 788 N N . VAL A 1 102 ? 10.250 1.269 6.315 1.00 90.62 102 VAL A N 1
ATOM 789 C CA . VAL A 1 102 ? 11.069 0.137 5.857 1.00 90.62 102 VAL A CA 1
ATOM 790 C C . VAL A 1 102 ? 11.150 0.113 4.329 1.00 90.62 102 VAL A C 1
ATOM 792 O O . VAL A 1 102 ? 12.247 0.017 3.792 1.00 90.62 102 VAL A O 1
ATOM 795 N N . SER A 1 103 ? 10.030 0.295 3.624 1.00 87.06 103 SER A N 1
ATOM 796 C CA . SER A 1 103 ? 10.006 0.354 2.159 1.00 87.06 103 SER A CA 1
ATOM 797 C C . SER A 1 103 ? 10.859 1.499 1.607 1.00 87.06 103 SER A C 1
ATOM 799 O O . SER A 1 103 ? 11.613 1.293 0.657 1.00 87.06 103 SER A O 1
ATOM 801 N N . VAL A 1 104 ? 10.766 2.701 2.185 1.00 89.38 104 VAL A N 1
ATOM 802 C CA . VAL A 1 104 ? 11.570 3.860 1.761 1.00 89.38 104 VAL A CA 1
ATOM 803 C C . VAL A 1 104 ? 13.054 3.614 2.023 1.00 89.38 104 VAL A C 1
ATOM 805 O O . VAL A 1 104 ? 13.877 3.894 1.154 1.00 89.38 104 VAL A O 1
ATOM 808 N N . LEU A 1 105 ? 13.402 3.043 3.179 1.00 93.69 105 LEU A N 1
ATOM 809 C CA . LEU A 1 105 ? 14.779 2.668 3.499 1.00 93.69 105 LEU A CA 1
ATOM 810 C C . LEU A 1 105 ? 15.315 1.605 2.538 1.00 93.69 105 LEU A C 1
ATOM 812 O O . LEU A 1 105 ? 16.451 1.729 2.093 1.00 93.69 105 LEU A O 1
ATOM 816 N N . SER A 1 106 ? 14.513 0.603 2.167 1.00 90.38 106 SER A N 1
ATOM 81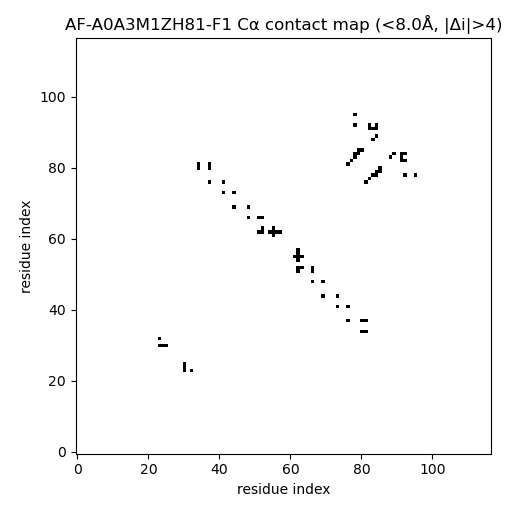7 C CA . SER A 1 106 ? 14.898 -0.402 1.172 1.00 90.38 106 SER A CA 1
ATOM 818 C C . SER A 1 106 ? 15.168 0.219 -0.198 1.00 90.38 106 SER A C 1
ATOM 820 O O . SER A 1 106 ? 16.169 -0.121 -0.825 1.00 90.38 106 SER A O 1
ATOM 822 N N . VAL A 1 107 ? 14.329 1.156 -0.651 1.00 89.81 107 VAL A N 1
ATOM 823 C CA . VAL A 1 107 ? 14.545 1.868 -1.922 1.00 89.81 107 VAL A CA 1
ATOM 824 C C . VAL A 1 107 ? 15.793 2.749 -1.852 1.00 89.81 107 VAL A C 1
ATOM 826 O O . VAL A 1 107 ? 16.615 2.716 -2.763 1.00 89.81 107 VAL A O 1
ATOM 829 N N . LEU A 1 108 ? 15.978 3.501 -0.764 1.00 91.31 108 LEU A N 1
ATOM 830 C CA . LEU A 1 108 ? 17.155 4.352 -0.575 1.00 91.31 108 LEU A CA 1
ATOM 831 C C . LEU A 1 108 ? 18.446 3.529 -0.517 1.00 91.31 108 LEU A C 1
ATOM 833 O O . LEU A 1 108 ? 19.452 3.917 -1.111 1.00 91.31 108 LEU A O 1
ATOM 837 N N . PHE A 1 109 ? 18.405 2.382 0.164 1.00 92.00 109 PHE A N 1
ATOM 838 C CA . PHE A 1 109 ? 19.495 1.416 0.182 1.00 92.00 109 PHE A CA 1
ATOM 839 C C . PHE A 1 109 ? 19.794 0.908 -1.229 1.00 92.00 109 PHE A C 1
ATOM 841 O O . PHE A 1 109 ? 20.946 0.968 -1.637 1.00 92.00 109 PHE A O 1
ATOM 848 N N . LEU A 1 110 ? 18.779 0.494 -1.995 1.00 88.94 110 LEU A N 1
ATOM 849 C CA . LEU A 1 110 ? 18.943 0.004 -3.368 1.00 88.94 110 LEU A CA 1
ATOM 850 C C . LEU A 1 110 ? 19.559 1.059 -4.302 1.00 88.94 110 LEU A C 1
ATOM 852 O O . LEU A 1 110 ? 20.398 0.727 -5.128 1.00 88.94 110 LEU A O 1
ATOM 856 N N . VAL A 1 111 ? 19.152 2.324 -4.165 1.00 90.00 111 VAL A N 1
ATOM 857 C CA . VAL A 1 111 ? 19.685 3.445 -4.959 1.00 90.00 111 VAL A CA 1
ATOM 858 C C . VAL A 1 111 ? 21.120 3.795 -4.556 1.00 90.00 111 VAL A C 1
ATOM 860 O O . VAL A 1 111 ? 21.9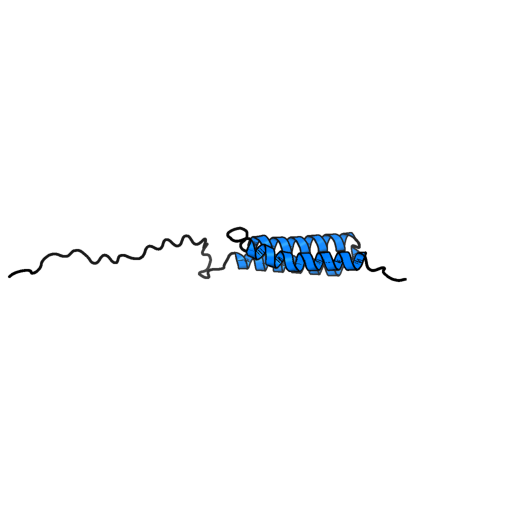16 4.193 -5.402 1.00 90.00 111 VAL A O 1
ATOM 863 N N . THR A 1 112 ? 21.450 3.677 -3.268 1.00 89.50 112 THR A N 1
ATOM 864 C CA . THR A 1 112 ? 22.782 4.010 -2.737 1.00 89.50 112 THR A CA 1
ATOM 865 C C . THR A 1 112 ? 23.786 2.891 -2.974 1.00 89.50 112 THR A C 1
ATOM 867 O O . THR A 1 112 ? 24.971 3.166 -3.166 1.00 89.50 112 THR A O 1
ATOM 870 N N . VAL A 1 113 ? 23.338 1.633 -2.937 1.00 87.56 113 VAL A N 1
ATOM 871 C CA . VAL A 1 113 ? 24.191 0.491 -3.247 1.00 87.56 113 VAL A CA 1
ATOM 872 C C . VAL A 1 113 ? 24.610 0.622 -4.712 1.00 87.56 113 VAL A C 1
ATOM 874 O O . VAL A 1 113 ? 23.754 0.622 -5.598 1.00 87.56 113 VAL A O 1
ATOM 877 N N . PRO A 1 114 ? 25.916 0.761 -5.001 1.00 78.62 114 PRO A N 1
ATOM 878 C CA . PRO A 1 114 ? 26.367 0.694 -6.373 1.00 78.62 114 PRO A CA 1
ATOM 879 C C . PR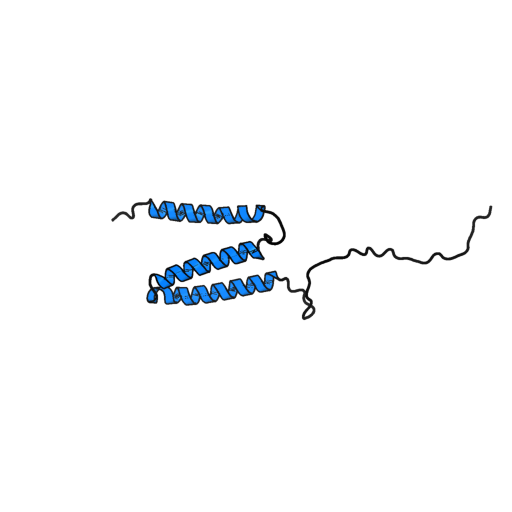O A 1 114 ? 26.030 -0.708 -6.872 1.00 78.62 114 PRO A C 1
ATOM 881 O O . PRO A 1 114 ? 26.500 -1.704 -6.316 1.00 78.62 114 PRO A O 1
ATOM 884 N N . ALA A 1 115 ? 25.187 -0.782 -7.901 1.00 70.06 115 ALA A N 1
ATOM 885 C CA . ALA A 1 115 ? 25.004 -1.994 -8.681 1.00 70.06 115 ALA A CA 1
ATOM 886 C C . ALA A 1 115 ? 26.339 -2.261 -9.381 1.00 70.06 115 ALA A C 1
ATOM 888 O O . ALA A 1 115 ? 26.590 -1.757 -10.470 1.00 70.06 115 ALA A O 1
ATOM 889 N N . GLY A 1 116 ? 27.245 -2.929 -8.669 1.00 67.44 116 GLY A N 1
ATOM 890 C CA . GLY A 1 116 ? 28.597 -3.192 -9.124 1.00 67.44 116 GLY A CA 1
ATOM 891 C C . GLY A 1 116 ? 28.569 -4.027 -10.395 1.00 67.44 116 GLY A C 1
ATOM 892 O O . GLY A 1 116 ? 28.346 -5.234 -10.328 1.00 67.44 116 GLY A O 1
ATOM 893 N N . TYR A 1 117 ? 28.818 -3.356 -11.515 1.00 52.19 117 TYR A N 1
ATOM 894 C CA . TYR A 1 117 ? 29.426 -3.889 -12.725 1.00 52.19 117 TYR A CA 1
ATOM 895 C C . TYR A 1 117 ? 30.535 -2.930 -13.148 1.00 52.19 117 TYR A C 1
ATOM 897 O O . TYR A 1 117 ? 30.275 -1.704 -13.160 1.00 52.19 117 TYR A O 1
#

Foldseek 3Di:
DDDDDDDDPDPDPPPPPPPPPDPFDDDPPDRDDPVVVLVVVLVVLVVVLVVLVVCLVVVDPVSVVVNV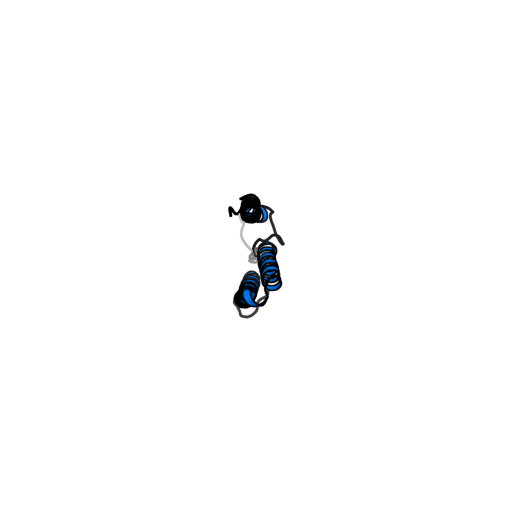VSVVVSLVSCCPPVVVPVPDDPPSVVVVVVVVVVVVVVVVCVVPPPPDD

Sequence (117 aa):
MTEETQNTQEHSEHTPAHGEHNDELTLFGQTMPIYTWVLIALGVLTLIEVLIGNNSETLGVFGSVSLLVLAFAKAALVVLFYMHLRTDSRIFAVVLLLPLIVSVLSVLFLVTVPAGY